Protein 8YTS (pdb70)

B-factor: mean 14.78, std 6.96, range [6.15, 50.55]

Foldseek 3Di:
DAQVLLLVLCVVQPCVQQNPLQPGPPDGHGLAPDALVVQLVVLVCLLVVHDDDPVSVVCSVSSVPDDSVNSSNNRHNSRVRRD/DAQVVLVVLCVVQPCVAQNPLQCGDDVRHGLAPDALVVQLVVLVCLLVVHDDDPVSVVCSVSSVPDDSVNSNNNRCNSHVRND

Solvent-accessible surface area: 9191 Å² total; per-residue (Å²): 106,75,86,136,39,0,83,59,68,1,81,92,52,25,52,50,29,29,6,50,123,0,158,0,97,74,66,24,94,42,18,53,60,37,70,31,72,100,6,48,92,48,19,43,40,34,81,58,45,78,136,52,36,150,79,13,36,24,42,8,54,93,0,131,126,11,53,98,124,36,1,44,15,4,1,18,13,9,41,58,105,17,105,80,74,73,139,38,0,94,58,62,2,84,90,46,25,60,105,44,26,22,55,112,0,145,18,139,107,86,70,90,51,27,48,52,60,53,32,9,97,11,12,22,48,17,12,18,35,43,75,58,94,116,52,35,159,101,13,84,96,44,21,84,91,0,158,123,10,49,17,113,33,0,17,19,3,1,16,15,9,48,66,96,15,110

Nearest PDB structures (foldseek):
  8yts-assembly2_B  TM=1.012E+00  e=1.033E-15  Thioalkalivibrio paradoxus ARh 1
  2zzs-assembly29_3  TM=9.162E-01  e=4.505E-07  Vibrio parahaemolyticus RIMD 2210633
  1cno-assembly1_A  TM=9.261E-01  e=9.589E-07  Marinobacter nauticus
  2zzs-assembly1_A  TM=9.073E-01  e=2.174E-06  Vibrio parahaemolyticus RIMD 2210633
  1dvh-assembly1_A  TM=8.294E-01  e=4.303E-04  Nitratidesulfovibrio vulgaris

InterPro domains:
  IPR009056 Cytochrome c-like domain [PF00034] (25-101)
  IPR009056 Cytochrome c-like domain [PS51007] (23-104)
  IPR036909 Cytochrome c-like domain superfamily [G3DSA:1.10.760.10] (22-104)
  IPR036909 Cytochrome c-like domain superfamily [SSF46626] (5-102)
  IPR050597 Cytochrome c Oxidase Subunit [PTHR33751] (11-101)

Radius of gyration: 16.9 Å; Cα contacts (8 Å, |Δi|>4): 270; chains: 2; bounding box: 32×27×51 Å

Sequence (166 aa):
ADIEAGKAKYESTCLSCHGAEGKGQAIFPAVTGQDAAYVTEKLEQYRAGEQVGQHTALMAPHARTLSDEDIANLAAYIDAEFNADIEAGKAKYESTCLSCHGAEEGKGQAIFPAVTGQDAAYVTEKLEQYRAGEQVGQHTALMAPHARTLSDEDIANLAAYIDAAEEFFN

Structure (mmCIF, N/CA/C/O backbone):
data_8YTS
#
_entry.id   8YTS
#
_cell.length_a   36.416
_cell.length_b   37.601
_cell.length_c   97.117
_cell.angle_alpha   90.00
_cell.angle_beta   90.00
_cell.angle_gamma   90.00
#
_symmetry.space_group_name_H-M   'P 21 21 21'
#
loop_
_entity.id
_entity.type
_entity.pdbx_description
1 polymer 'Cytochrome C'
2 non-polymer 'HEME C'
3 water water
#
loop_
_atom_site.group_PDB
_atom_site.id
_atom_site.type_symbol
_atom_site.label_atom_id
_atom_site.label_alt_id
_atom_site.label_comp_id
_atom_site.label_asym_id
_atom_site.label_entity_id
_atom_site.label_seq_id
_atom_site.pdbx_PDB_ins_code
_atom_site.Cartn_x
_atom_site.Cartn_y
_atom_site.Cartn_z
_atom_site.occupancy
_atom_site.B_iso_or_equiv
_atom_site.auth_seq_id
_atom_site.auth_comp_id
_atom_site.auth_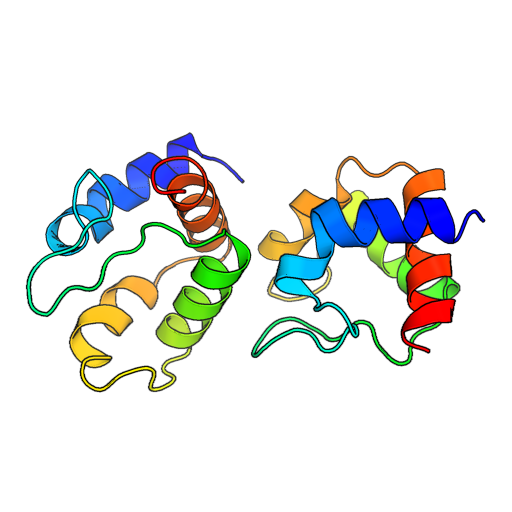asym_id
_atom_site.auth_atom_id
_atom_site.pdbx_PDB_model_num
ATOM 1 N N . ALA A 1 23 ? 30.466 10.240 5.650 1.00 35.18 23 ALA A N 1
ATOM 2 C CA . ALA A 1 23 ? 30.126 10.439 7.065 1.00 24.08 23 ALA A CA 1
ATOM 3 C C . ALA A 1 23 ? 30.560 11.820 7.527 1.00 23.75 23 ALA A C 1
ATOM 4 O O . ALA A 1 23 ? 31.433 12.469 6.966 1.00 31.92 23 ALA A O 1
ATOM 11 N N . ASP A 1 24 ? 29.920 12.232 8.600 1.00 18.02 24 ASP A N 1
ATOM 12 C CA . ASP A 1 24 ? 30.102 13.547 9.185 1.00 17.28 24 ASP A CA 1
ATOM 13 C C . ASP A 1 24 ? 30.780 13.324 10.545 1.00 14.21 24 ASP A C 1
ATOM 14 O O . ASP A 1 24 ? 30.140 13.005 11.549 1.00 14.95 24 ASP A O 1
ATOM 23 N N . ILE A 1 25 ? 32.109 13.475 10.578 1.00 13.60 25 ILE A N 1
ATOM 24 C CA . ILE A 1 25 ? 32.902 13.270 11.779 1.00 12.87 25 ILE A CA 1
ATOM 25 C C . ILE A 1 25 ? 32.443 14.250 12.861 1.00 11.71 25 ILE A C 1
ATOM 26 O O . ILE A 1 25 ? 32.348 13.869 14.018 1.00 12.42 25 ILE A O 1
ATOM 42 N N . GLU A 1 26 ? 32.177 15.511 12.500 1.00 12.03 26 GLU A N 1
ATOM 43 C CA . GLU A 1 26 ? 31.775 16.491 13.502 1.00 13.57 26 GLU A CA 1
ATOM 44 C C . GLU A 1 26 ? 30.464 16.093 14.150 1.00 12.70 26 GLU A C 1
ATOM 45 O O . GLU A 1 26 ? 30.293 16.242 15.364 1.00 14.01 26 GLU A O 1
ATOM 57 N N . ALA A 1 27 ? 29.521 15.602 13.355 1.00 12.70 27 ALA A N 1
ATOM 58 C CA . ALA A 1 27 ? 28.241 15.173 13.897 1.00 13.60 27 ALA A CA 1
ATOM 59 C C . ALA A 1 27 ? 28.420 13.958 14.809 1.00 11.91 27 ALA A C 1
ATOM 60 O O . ALA A 1 27 ? 27.793 13.852 15.868 1.00 13.75 27 ALA A O 1
ATOM 67 N N . GLY A 1 28 ? 29.291 13.049 14.389 1.00 10.92 28 GLY A N 1
ATOM 68 C CA . GLY A 1 28 ? 29.612 11.915 15.229 1.00 10.11 28 GLY A CA 1
ATOM 69 C C . GLY A 1 28 ? 30.267 12.316 16.544 1.00 9.55 28 GLY A C 1
ATOM 70 O O . GLY A 1 28 ? 29.959 11.719 17.591 1.00 10.34 28 GLY A O 1
ATOM 74 N N . LYS A 1 29 ? 31.162 13.309 16.499 1.00 9.23 29 LYS A N 1
ATOM 75 C CA . LYS A 1 29 ? 31.804 13.818 17.704 1.00 10.14 29 LYS A CA 1
ATOM 76 C C . LYS A 1 29 ? 30.760 14.350 18.677 1.00 10.56 29 LYS A C 1
ATOM 77 O O . LYS A 1 29 ? 30.787 14.020 19.873 1.00 11.33 29 LYS A O 1
ATOM 96 N N . ALA A 1 30 ? 29.816 15.146 18.157 1.00 11.40 30 ALA A N 1
ATOM 97 C CA . ALA A 1 30 ? 28.838 15.750 19.045 1.00 13.60 30 ALA A CA 1
ATOM 98 C C . ALA A 1 30 ? 27.970 14.682 19.696 1.00 13.02 30 ALA A C 1
ATOM 99 O O . ALA A 1 30 ? 27.690 14.720 20.907 1.00 14.59 30 ALA A O 1
ATOM 106 N N . LYS A 1 31 ? 27.561 13.682 18.924 1.00 11.98 31 LYS A N 1
ATOM 107 C CA . LYS A 1 31 ? 26.733 12.610 19.445 1.00 13.16 31 LYS A CA 1
ATOM 108 C C . LYS A 1 31 ? 27.528 11.768 20.458 1.00 12.30 31 LYS A C 1
ATOM 109 O O . LYS A 1 31 ? 27.001 11.383 21.505 1.00 13.39 31 LYS A O 1
ATOM 128 N N . TYR A 1 32 ? 28.782 11.469 20.145 1.00 10.12 32 TYR A N 1
ATOM 129 C CA . TYR A 1 32 ? 29.614 10.698 21.048 1.00 9.96 32 TYR A CA 1
ATOM 130 C C . TYR A 1 32 ? 29.746 11.413 22.382 1.00 10.33 32 TYR A C 1
ATOM 131 O O . TYR A 1 32 ? 29.610 10.814 23.453 1.00 11.06 32 TYR A O 1
ATOM 149 N N . GLU A 1 33 ? 30.049 12.712 22.321 1.00 11.25 33 GLU A N 1
ATOM 150 C CA . GLU A 1 33 ? 30.278 13.487 23.524 1.00 13.23 33 GLU A CA 1
ATOM 151 C C . GLU A 1 33 ? 29.015 13.506 24.376 1.00 14.39 33 GLU A C 1
ATOM 152 O O . GLU A 1 33 ? 29.117 13.512 25.599 1.00 19.08 33 GLU A O 1
ATOM 164 N N . SER A 1 34 ? 27.821 13.590 23.755 1.00 16.12 34 SER A N 1
ATOM 165 C CA . SER A 1 34 ? 26.592 13.727 24.519 1.00 17.00 34 SER A CA 1
ATOM 166 C C . SER A 1 34 ? 26.097 12.408 25.135 1.00 17.77 34 SER A C 1
ATOM 167 O O . SER A 1 34 ? 25.454 12.435 26.185 1.00 21.45 34 SER A O 1
ATOM 175 N N . THR A 1 35 ? 26.360 11.270 24.481 1.00 15.00 35 THR A N 1
ATOM 176 C CA . THR A 1 35 ? 25.623 10.022 24.675 1.00 19.39 35 THR A CA 1
ATOM 177 C C . THR A 1 35 ? 26.520 8.813 24.983 1.00 14.76 35 THR A C 1
ATOM 178 O O . THR A 1 35 ? 26.011 7.774 25.406 1.00 17.39 35 THR A O 1
ATOM 189 N N . CYS A 1 36 ? 27.816 8.887 24.714 1.00 10.32 36 CYS A N 1
ATOM 190 C CA . CYS A 1 36 ? 28.686 7.718 24.723 1.00 9.24 36 CYS A CA 1
ATOM 191 C C . CYS A 1 36 ? 29.903 7.913 25.627 1.00 9.05 36 CYS A C 1
ATOM 192 O O . CYS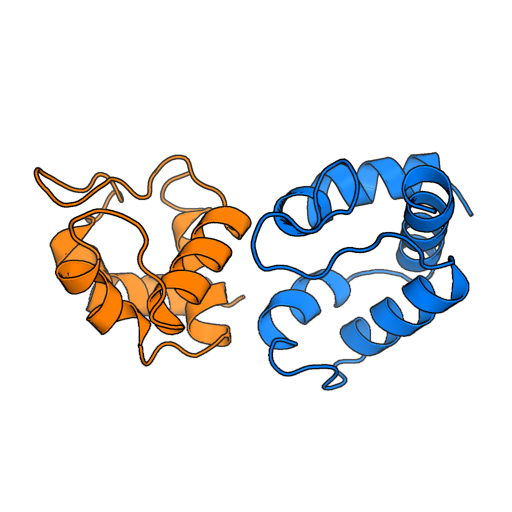 A 1 36 ? 30.386 6.962 26.237 1.00 9.66 36 CYS A O 1
ATOM 199 N N . LEU A 1 37 ? 30.465 9.120 25.638 1.00 9.70 37 LEU A N 1
ATOM 200 C CA . LEU A 1 37 ? 31.726 9.430 26.295 1.00 10.20 37 LEU A CA 1
ATOM 201 C C . LEU A 1 37 ? 31.706 9.102 27.788 1.00 10.31 37 LEU A C 1
ATOM 202 O O . LEU A 1 37 ? 32.702 8.661 28.332 1.00 10.63 37 LEU A O 1
ATOM 218 N N . SER A 1 38 ? 30.572 9.306 28.435 1.00 10.36 38 SER A N 1
ATOM 219 C CA . SER A 1 38 ? 30.492 9.032 29.875 1.00 12.21 38 SER A CA 1
ATOM 220 C C . SER A 1 38 ? 30.978 7.617 30.217 1.00 10.25 38 SER A C 1
ATOM 221 O O . SER A 1 38 ? 31.625 7.395 31.238 1.00 12.42 38 SER A O 1
ATOM 229 N N . CYS A 1 39 ? 30.648 6.641 29.344 1.00 9.57 39 CYS A N 1
ATOM 230 C CA . CYS A 1 39 ? 31.108 5.274 29.541 1.00 8.77 39 CYS A CA 1
ATOM 231 C C . CYS A 1 39 ? 32.398 4.938 28.790 1.00 8.78 39 CYS A C 1
ATOM 232 O O . CYS A 1 39 ? 33.277 4.316 29.350 1.00 10.80 39 CYS A O 1
ATOM 239 N N . HIS A 1 40 ? 32.485 5.307 27.509 1.00 8.24 40 HIS A N 1
ATOM 240 C CA . HIS A 1 40 ? 33.596 4.862 26.701 1.00 8.12 40 HIS A CA 1
ATOM 241 C C . HIS A 1 40 ? 34.813 5.799 26.740 1.00 9.12 40 HIS A C 1
ATOM 242 O O . HIS A 1 40 ? 35.875 5.377 26.278 1.00 10.02 40 HIS A O 1
ATOM 256 N N . GLY A 1 41 ? 34.694 6.979 27.352 1.00 9.82 41 GLY A N 1
ATOM 257 C CA . GLY A 1 41 ? 35.822 7.851 27.595 1.00 10.06 41 GLY A CA 1
ATOM 258 C C . GLY A 1 41 ? 36.073 8.868 26.493 1.00 9.57 41 GLY A C 1
ATOM 259 O O . GLY A 1 41 ? 35.828 8.626 25.306 1.00 9.82 41 GLY A O 1
ATOM 263 N N . ALA A 1 42 ? 36.650 9.997 26.879 1.00 10.44 42 ALA A N 1
ATOM 264 C CA . ALA A 1 42 ? 36.975 11.032 25.917 1.00 11.09 42 ALA A CA 1
ATOM 265 C C . ALA A 1 42 ? 38.025 10.617 24.903 1.00 10.75 42 ALA A C 1
ATOM 266 O O . ALA A 1 42 ? 38.071 11.185 23.817 1.00 11.93 42 ALA A O 1
ATOM 273 N N . GLU A 1 43 ? 38.897 9.675 25.296 1.00 10.20 43 GLU A N 1
ATOM 274 C CA . GLU A 1 43 ? 39.892 9.103 24.384 1.00 11.46 43 GLU A CA 1
ATOM 275 C C . GLU A 1 43 ? 39.564 7.650 24.055 1.00 11.61 43 GLU A C 1
ATOM 276 O O . GLU A 1 43 ? 40.437 6.938 23.577 1.00 12.24 43 GLU A O 1
ATOM 288 N N . GLY A 1 44 ? 38.330 7.199 24.316 1.00 10.17 44 GLY A N 1
ATOM 289 C CA . GLY A 1 44 ? 37.880 5.893 23.851 1.00 10.59 44 GLY A CA 1
ATOM 290 C C . GLY A 1 44 ? 38.379 4.729 24.701 1.00 10.33 44 GLY A C 1
ATOM 291 O O . GLY A 1 44 ? 38.178 3.584 24.295 1.00 12.22 44 GLY A O 1
ATOM 295 N N . LYS A 1 45 ? 38.994 4.959 25.865 1.00 10.13 45 LYS A N 1
ATOM 296 C CA . LYS A 1 45 ? 39.660 3.870 26.586 1.00 12.04 45 LYS A CA 1
ATOM 297 C C . LYS A 1 45 ? 38.735 3.072 27.496 1.00 11.55 45 LYS A C 1
ATOM 298 O O . LYS A 1 45 ? 39.154 2.066 28.015 1.00 14.05 45 LYS A O 1
ATOM 317 N N . GLY A 1 46 ? 37.498 3.519 27.675 1.00 11.14 46 GLY A N 1
ATOM 318 C CA . GLY A 1 46 ? 36.527 2.775 28.456 1.00 11.93 46 GLY A CA 1
ATOM 319 C C . GLY A 1 46 ? 36.568 2.877 29.973 1.00 15.56 46 GLY A C 1
ATOM 320 O O . GLY A 1 46 ? 35.998 2.005 30.679 1.00 17.77 46 GLY A O 1
ATOM 324 N N . GLN A 1 47 ? 37.164 3.908 30.502 1.00 21.44 47 GLN A N 1
ATOM 325 C CA . GLN A 1 47 ? 37.061 4.151 31.938 0.70 16.86 47 GLN A CA 1
ATOM 326 C C . GLN A 1 47 ? 37.689 2.929 32.622 0.70 18.57 47 GLN A C 1
ATOM 327 O O . GLN A 1 47 ? 38.655 2.370 32.073 0.70 21.18 47 GLN A O 1
ATOM 341 N N . ALA A 1 48 ? 37.133 2.453 33.755 1.00 21.01 48 ALA A N 1
ATOM 342 C CA . ALA A 1 48 ? 37.772 1.334 34.452 1.00 24.43 48 ALA A CA 1
ATOM 343 C C . ALA A 1 48 ? 37.245 -0.050 34.027 1.00 26.32 48 ALA A C 1
ATOM 344 O O . ALA A 1 48 ? 37.882 -1.042 34.393 1.00 26.58 48 ALA A O 1
ATOM 351 N N . ILE A 1 49 ? 36.012 -0.152 33.509 1.00 21.20 49 ILE A N 1
ATOM 352 C CA . ILE A 1 49 ? 35.342 -1.452 33.308 1.00 18.63 49 ILE A CA 1
ATOM 353 C C . ILE A 1 49 ? 34.592 -1.609 31.967 1.00 16.53 49 ILE A C 1
ATOM 354 O O . ILE A 1 49 ? 34.066 -2.677 31.696 1.00 23.35 49 ILE A O 1
ATOM 370 N N . PHE A 1 50 ? 34.373 -0.552 31.200 1.00 15.62 50 PHE A N 1
ATOM 371 C CA . PHE A 1 50 ? 33.593 -0.590 29.968 1.00 12.55 50 PHE A CA 1
ATOM 372 C C . PHE A 1 50 ? 34.563 -0.866 28.829 1.00 11.79 50 PHE A C 1
ATOM 373 O O . PHE A 1 50 ? 35.722 -0.463 28.924 1.00 13.53 50 PHE A O 1
ATOM 390 N N . PRO A 1 51 ? 34.138 -1.489 27.704 1.00 11.94 51 PRO A N 1
ATOM 391 C CA . PRO A 1 51 ? 35.066 -1.768 26.635 1.00 11.47 51 PRO A CA 1
ATOM 392 C C . PRO A 1 51 ? 35.650 -0.490 26.061 1.00 10.37 51 PRO A C 1
ATOM 393 O O . PRO A 1 51 ? 34.957 0.513 25.892 1.00 12.87 51 PRO A O 1
ATOM 404 N N . ALA A 1 52 ? 36.910 -0.551 25.701 1.00 9.94 52 ALA A N 1
ATOM 405 C CA . ALA A 1 52 ? 37.501 0.484 24.891 1.00 10.55 52 ALA A CA 1
ATOM 406 C C . ALA A 1 52 ? 36.851 0.462 23.511 1.00 10.31 52 ALA A C 1
ATOM 407 O O . ALA A 1 52 ? 36.441 -0.591 23.012 1.00 12.75 52 ALA A O 1
ATOM 414 N N . VAL A 1 53 ? 36.833 1.617 22.868 1.00 9.28 53 VAL A N 1
ATOM 415 C CA . VAL A 1 53 ? 36.450 1.719 21.468 1.00 9.81 53 VAL A CA 1
ATOM 416 C C . VAL A 1 53 ? 37.653 2.149 20.623 1.00 10.16 53 VAL A C 1
ATOM 417 O O . VAL A 1 53 ? 37.471 2.634 19.529 1.00 11.97 53 VAL A O 1
ATOM 430 N N . THR A 1 54 ? 38.853 1.944 21.145 1.00 10.67 54 THR A N 1
ATOM 431 C CA . THR A 1 54 ? 40.074 2.213 20.436 1.00 11.05 54 THR A CA 1
ATOM 432 C C . THR A 1 54 ? 40.428 1.061 19.539 1.00 12.92 54 THR A C 1
ATOM 433 O O . THR A 1 54 ? 40.018 -0.069 19.740 1.00 14.87 54 THR A O 1
ATOM 444 N N . GLY A 1 55 ? 41.240 1.401 18.542 1.00 15.38 55 GLY A N 1
ATOM 445 C CA . GLY A 1 55 ? 41.846 0.422 17.686 1.00 17.01 55 GLY A CA 1
ATOM 446 C C . GLY A 1 55 ? 40.901 -0.272 16.731 1.00 15.75 55 GLY A C 1
ATOM 447 O O . GLY A 1 55 ? 41.266 -1.322 16.247 1.00 21.11 55 GLY A O 1
ATOM 451 N N . GLN A 1 56 ? 39.737 0.297 16.489 1.00 15.32 56 GLN A N 1
ATOM 452 C CA . GLN A 1 56 ? 38.728 -0.352 15.664 1.00 14.53 56 GLN A CA 1
ATOM 453 C C . GLN A 1 56 ? 38.303 0.625 14.579 1.00 12.93 56 GLN A C 1
ATOM 454 O O . GLN A 1 56 ? 38.187 1.839 14.784 1.00 13.64 56 GLN A O 1
ATOM 474 N N . ASP A 1 57 ? 38.082 0.066 13.402 1.00 11.07 57 ASP A N 1
ATOM 475 C CA . ASP A 1 57 ? 37.722 0.882 12.265 1.00 10.69 57 ASP A CA 1
ATOM 476 C C . ASP A 1 57 ? 36.218 1.140 12.198 1.00 9.50 57 ASP A C 1
ATOM 477 O O . ASP A 1 57 ? 35.429 0.599 12.971 1.00 9.29 57 ASP A O 1
ATOM 486 N N . ALA A 1 58 ? 35.830 1.967 11.264 1.00 9.34 58 ALA A N 1
ATOM 487 C CA . ALA A 1 58 ? 34.431 2.370 11.155 1.00 9.04 58 ALA A CA 1
ATOM 488 C C . ALA A 1 58 ? 33.536 1.184 10.812 1.00 8.20 58 ALA A C 1
ATOM 489 O O . ALA A 1 58 ? 32.412 1.097 11.304 1.00 8.97 58 ALA A O 1
ATOM 496 N N . ALA A 1 59 ? 34.029 0.260 9.985 1.00 8.28 59 ALA A N 1
ATOM 497 C CA . ALA A 1 59 ? 33.229 -0.911 9.648 1.00 7.95 59 ALA A CA 1
ATOM 498 C C . ALA A 1 59 ? 32.865 -1.695 10.906 1.00 8.02 59 ALA A C 1
ATOM 499 O O . ALA A 1 59 ? 31.722 -2.159 11.086 1.00 8.43 59 ALA A O 1
ATOM 506 N N . TYR A 1 60 ? 33.879 -1.943 11.752 1.00 8.07 60 TYR A N 1
ATOM 507 C CA . TYR A 1 60 ? 33.667 -2.703 12.970 1.00 8.14 60 TYR A CA 1
ATOM 508 C C . TYR A 1 60 ? 32.643 -2.019 13.882 1.00 8.23 60 TYR A C 1
ATOM 509 O O . TYR A 1 60 ? 31.764 -2.672 14.413 1.00 8.80 60 TYR A O 1
ATOM 539 N N . VAL A 1 61 ? 32.818 -0.719 14.094 1.00 7.96 61 VAL A N 1
ATOM 540 C CA . VAL A 1 61 ? 31.916 0.018 14.969 1.00 8.16 61 VAL A CA 1
ATOM 541 C C . VAL A 1 61 ? 30.505 -0.007 14.411 1.00 8.22 61 VAL A C 1
ATOM 542 O O . VAL A 1 61 ? 29.540 -0.175 15.141 1.00 9.42 61 VAL A O 1
ATOM 555 N N . THR A 1 62 ? 30.374 0.173 13.093 1.00 8.07 62 THR A N 1
ATOM 556 C CA . THR A 1 62 ? 29.084 0.143 12.418 1.00 8.68 62 THR A CA 1
ATOM 557 C C . THR A 1 62 ? 28.377 -1.166 12.666 1.00 8.82 62 THR A C 1
ATOM 558 O O . THR A 1 62 ? 27.211 -1.218 13.041 1.00 9.55 62 THR A O 1
ATOM 569 N N . GLU A 1 63 ? 29.131 -2.275 12.468 1.00 9.09 63 GLU A N 1
ATOM 570 C CA . GLU A 1 63 ? 28.554 -3.589 12.656 1.00 9.86 63 GLU A CA 1
ATOM 571 C C . GLU A 1 63 ? 28.058 -3.755 14.087 1.00 8.73 63 GLU A C 1
ATOM 572 O O . GLU A 1 63 ? 26.947 -4.274 14.329 1.00 10.32 63 GLU A O 1
ATOM 584 N N . LYS A 1 64 ? 28.908 -3.396 15.046 1.00 8.52 64 LYS A N 1
ATOM 585 C CA . LYS A 1 64 ? 28.537 -3.568 16.459 1.00 8.84 64 LYS A CA 1
ATOM 586 C C . LYS A 1 64 ? 27.311 -2.737 16.810 1.00 9.09 64 LYS A C 1
ATOM 587 O O . LYS A 1 64 ? 26.367 -3.241 17.457 1.00 9.44 64 LYS A O 1
ATOM 608 N N . LEU A 1 65 ? 27.305 -1.463 16.441 1.00 8.80 65 LEU A N 1
ATOM 609 C CA . LEU A 1 65 ? 26.146 -0.621 16.770 1.00 9.41 65 LEU A CA 1
ATOM 610 C C . LEU A 1 65 ? 24.869 -1.152 16.134 1.00 9.69 65 LEU A C 1
ATOM 611 O O . LEU A 1 65 ? 23.799 -1.118 16.747 1.00 10.82 65 LEU A O 1
ATOM 627 N N . GLU A 1 66 ? 24.971 -1.657 14.901 1.00 9.84 66 GLU A N 1
ATOM 628 C CA . GLU A 1 66 ? 23.794 -2.239 14.276 1.00 10.55 66 GLU A CA 1
ATOM 629 C C . GLU A 1 66 ? 23.311 -3.468 15.023 1.00 10.31 66 GLU A C 1
ATOM 630 O O . GLU A 1 66 ? 22.098 -3.676 15.168 1.00 11.75 66 GLU A O 1
ATOM 642 N N . GLN A 1 67 ? 24.235 -4.305 15.522 1.00 10.38 67 GLN A N 1
ATOM 643 C CA . GLN A 1 67 ? 23.820 -5.452 16.321 1.00 10.46 67 GLN A CA 1
ATOM 644 C C . GLN A 1 67 ? 23.088 -5.031 17.592 1.00 9.57 67 GLN A C 1
ATOM 645 O O . GLN A 1 67 ? 22.053 -5.589 17.918 1.00 11.16 67 GLN A O 1
ATOM 659 N N . TYR A 1 68 ? 23.659 -4.077 18.313 1.00 9.80 68 TYR A N 1
ATOM 660 C CA . TYR A 1 68 ? 22.994 -3.621 19.535 1.00 9.89 68 TYR A CA 1
ATOM 661 C C . TYR A 1 68 ? 21.626 -3.024 19.223 1.00 11.00 68 TYR A C 1
ATOM 662 O O . TYR A 1 68 ? 20.648 -3.325 19.932 1.00 12.26 68 TYR A O 1
ATOM 680 N N . ARG A 1 69 ? 21.540 -2.217 18.163 1.00 10.75 69 ARG A N 1
ATOM 681 C CA . ARG A 1 69 ? 20.289 -1.574 17.825 1.00 12.45 69 ARG A CA 1
ATOM 682 C C . ARG A 1 69 ? 19.205 -2.587 17.475 1.00 13.18 69 ARG A C 1
ATOM 683 O O . ARG A 1 69 ? 18.037 -2.375 17.795 1.00 16.17 69 ARG A O 1
ATOM 704 N N . ALA A 1 70 ? 19.603 -3.676 16.807 1.00 13.04 70 ALA A N 1
ATOM 705 C CA . ALA A 1 70 ? 18.653 -4.695 16.383 1.00 13.90 70 ALA A CA 1
ATOM 706 C C . ALA A 1 70 ? 18.191 -5.561 17.539 1.00 15.11 70 ALA A C 1
ATOM 707 O O . ALA A 1 70 ? 17.354 -6.429 17.334 1.00 17.95 70 ALA A O 1
ATOM 714 N N . GLY A 1 71 ? 18.734 -5.364 18.740 1.00 15.08 71 GLY A N 1
ATOM 715 C CA . GLY A 1 71 ? 18.300 -6.140 19.867 1.00 16.09 71 GLY A CA 1
ATOM 716 C C . GLY A 1 71 ? 18.981 -7.497 19.965 1.00 16.18 71 GLY A C 1
ATOM 717 O O . GLY A 1 71 ? 18.521 -8.355 20.717 1.00 20.47 71 GLY A O 1
ATOM 721 N N . GLU A 1 72 ? 20.109 -7.650 19.282 1.00 15.24 72 GLU A N 1
ATOM 722 C CA . GLU A 1 72 ? 20.898 -8.860 19.362 1.00 16.14 72 GLU A CA 1
ATOM 723 C C . GLU A 1 72 ? 21.605 -8.951 20.701 1.00 15.29 72 GLU A C 1
ATOM 724 O O . GLU A 1 72 ? 22.050 -7.956 21.253 1.00 15.01 72 GLU A O 1
ATOM 736 N N . GLN A 1 73 ? 21.750 -10.176 21.185 1.00 15.76 73 GLN A N 1
ATOM 737 C CA . GLN A 1 73 ? 22.611 -10.446 22.329 1.00 15.58 73 GLN A CA 1
ATOM 738 C C . GLN A 1 73 ? 24.031 -10.472 21.791 1.00 15.65 73 GLN A C 1
ATOM 739 O O . GLN A 1 73 ? 24.291 -11.200 20.834 1.00 21.52 73 GLN A O 1
ATOM 753 N N . VAL A 1 74 ? 24.859 -9.538 22.265 1.00 13.09 74 VAL A N 1
ATOM 754 C CA . VAL A 1 74 ? 26.248 -9.464 21.849 1.00 12.32 74 VAL A CA 1
ATOM 755 C C . VAL A 1 74 ? 27.011 -10.116 22.997 1.00 13.69 74 VAL A C 1
ATOM 756 O O . VAL A 1 74 ? 27.048 -11.353 23.077 1.00 18.15 74 VAL A O 1
ATOM 769 N N . GLY A 1 75 ? 27.464 -9.354 23.963 1.00 10.65 75 GLY A N 1
ATOM 770 C CA . GLY A 1 75 ? 28.156 -9.914 25.091 1.00 10.22 75 GLY A CA 1
ATOM 771 C C . GLY A 1 75 ? 27.287 -10.024 26.328 1.00 9.67 75 GLY A C 1
ATOM 772 O O . GLY A 1 75 ? 26.110 -9.689 26.348 1.00 9.64 75 GLY A O 1
ATOM 776 N N . GLN A 1 76 ? 27.956 -10.421 27.409 1.00 9.66 76 GLN A N 1
ATOM 777 C CA . GLN A 1 76 ? 27.277 -10.655 28.674 1.00 10.02 76 GLN A CA 1
ATOM 778 C C . GLN A 1 76 ? 26.568 -9.427 29.222 1.00 9.87 76 GLN A C 1
ATOM 779 O O . GLN A 1 76 ? 25.632 -9.584 30.001 1.00 13.06 76 GLN A O 1
ATOM 793 N N . HIS A 1 77 ? 27.054 -8.236 28.876 1.00 9.34 77 HIS A N 1
ATOM 794 C CA . HIS A 1 77 ? 26.507 -6.991 29.393 1.00 9.76 77 HIS A CA 1
ATOM 795 C C . HIS A 1 77 ? 25.772 -6.193 28.339 1.00 8.47 77 HIS A C 1
ATOM 796 O O . HIS A 1 77 ? 25.666 -4.968 28.423 1.00 9.59 77 HIS A O 1
ATOM 811 N N . THR A 1 78 ? 25.164 -6.886 27.389 1.00 9.31 78 THR A N 1
ATOM 812 C CA . THR A 1 78 ? 24.384 -6.253 26.342 1.00 9.18 78 THR A CA 1
ATOM 813 C C . THR A 1 78 ? 23.362 -5.292 26.919 1.00 8.61 78 THR A C 1
ATOM 814 O O . THR A 1 78 ? 23.138 -4.216 26.353 1.00 9.89 78 THR A O 1
ATOM 825 N N . ALA A 1 79 ? 22.717 -5.640 28.051 1.00 8.85 79 ALA A N 1
ATOM 826 C CA . ALA A 1 79 ? 21.686 -4.785 28.603 1.00 9.60 79 ALA A CA 1
ATOM 827 C C . ALA A 1 79 ? 22.197 -3.406 29.025 1.00 9.59 79 ALA A C 1
ATOM 828 O O . ALA A 1 79 ? 21.390 -2.490 29.161 1.00 11.32 79 ALA A O 1
ATOM 835 N N . LEU A 1 80 ? 23.497 -3.266 29.308 1.00 8.96 80 LEU A N 1
ATOM 836 C CA . LEU A 1 80 ? 24.051 -1.961 29.617 1.00 9.19 80 LEU A CA 1
ATOM 837 C C . LEU A 1 80 ? 24.245 -1.078 28.394 1.00 9.55 80 LEU A C 1
ATOM 838 O O . LEU A 1 80 ? 24.275 0.136 28.499 1.00 11.22 80 LEU A O 1
ATOM 854 N N . MET A 1 81 ? 24.436 -1.693 27.233 1.00 8.52 81 MET A N 1
ATOM 855 C CA . MET A 1 81 ? 24.800 -0.985 26.005 1.00 8.30 81 MET A CA 1
ATOM 856 C C . MET A 1 81 ? 23.595 -0.795 25.086 1.00 9.11 81 MET A C 1
ATOM 857 O O . MET A 1 81 ? 23.426 0.247 24.472 1.00 9.58 81 MET A O 1
ATOM 871 N N . ALA A 1 82 ? 22.761 -1.833 24.955 1.00 9.69 82 ALA A N 1
ATOM 872 C CA . ALA A 1 82 ? 21.676 -1.809 23.977 1.00 10.04 82 ALA A CA 1
ATOM 873 C C . ALA A 1 82 ? 20.790 -0.572 24.061 1.00 11.54 82 ALA A C 1
ATOM 874 O O . ALA A 1 82 ? 20.420 -0.023 23.004 1.00 12.16 82 ALA A O 1
ATOM 881 N N . PRO A 1 83 ? 20.426 -0.060 25.253 1.00 11.91 83 PRO A N 1
ATOM 882 C CA . PRO A 1 83 ? 19.560 1.119 25.284 1.00 14.29 83 PRO A CA 1
ATOM 883 C C . PRO A 1 83 ? 20.161 2.309 24.529 1.00 12.67 83 PRO A C 1
ATOM 884 O O . PRO A 1 83 ? 19.435 3.186 24.093 1.00 15.86 83 PRO A O 1
ATOM 895 N N . HIS A 1 84 ? 21.496 2.384 24.467 1.00 10.40 84 HIS A N 1
ATOM 896 C CA . HIS A 1 84 ? 22.224 3.475 23.852 1.00 10.18 84 HIS A CA 1
ATOM 897 C C . HIS A 1 84 ? 22.339 3.351 22.346 1.00 10.54 84 HIS A C 1
ATOM 898 O O . HIS A 1 84 ? 22.799 4.296 21.706 1.00 12.20 84 HIS A O 1
ATOM 913 N N . ALA A 1 85 ? 21.921 2.205 21.807 1.00 10.24 85 ALA A N 1
ATOM 914 C CA . ALA A 1 85 ? 21.904 2.001 20.365 1.00 10.98 85 ALA A CA 1
ATOM 915 C C . ALA A 1 85 ? 20.500 1.947 19.785 1.00 10.60 85 ALA A C 1
ATOM 916 O O . ALA A 1 85 ? 20.344 2.149 18.589 1.00 10.59 85 ALA A O 1
ATOM 923 N N . ARG A 1 86 ? 19.492 1.673 20.618 1.00 11.73 86 ARG A N 1
ATOM 924 C CA . ARG A 1 86 ? 18.172 1.359 20.109 1.00 13.05 86 ARG A CA 1
ATOM 925 C C . ARG A 1 86 ? 17.600 2.441 19.198 1.00 13.57 86 ARG A C 1
ATOM 926 O O . ARG A 1 86 ? 16.897 2.114 18.250 1.00 15.01 86 ARG A O 1
ATOM 947 N N . THR A 1 87 ? 17.831 3.719 19.511 1.00 13.14 87 THR A N 1
ATOM 948 C CA . THR A 1 87 ? 17.210 4.806 18.741 1.00 15.32 87 THR A CA 1
ATOM 949 C C . THR A 1 87 ? 18.179 5.447 17.751 1.00 14.32 87 THR A C 1
ATOM 950 O O . THR A 1 87 ? 17.811 6.447 17.154 1.00 18.15 87 THR A O 1
ATOM 961 N N . LEU A 1 88 ? 19.372 4.871 17.538 1.00 11.24 88 LEU A N 1
ATOM 962 C CA . LEU A 1 88 ? 20.282 5.426 16.559 1.00 10.58 88 LEU A CA 1
ATOM 963 C C . LEU A 1 88 ? 19.775 5.150 15.148 1.00 10.83 88 LEU A C 1
ATOM 964 O O . LEU A 1 88 ? 19.399 4.033 14.810 1.00 12.61 88 LEU A O 1
ATOM 980 N N . SER A 1 89 ? 19.857 6.167 14.283 1.00 10.66 89 SER A N 1
ATOM 981 C CA . SER A 1 89 ? 19.657 5.971 12.861 1.00 10.10 89 SER A CA 1
ATOM 982 C C . SER A 1 89 ? 20.902 5.395 12.224 1.00 10.16 89 SER A C 1
ATOM 983 O O . SER A 1 89 ? 21.984 5.440 12.794 1.00 10.17 89 SER A O 1
ATOM 991 N N . ASP A 1 90 ? 20.761 4.945 10.974 1.00 10.30 90 ASP A N 1
ATOM 992 C CA . ASP A 1 90 ? 21.949 4.535 10.241 1.00 10.71 90 ASP A CA 1
ATOM 993 C C . ASP A 1 90 ? 22.942 5.676 10.066 1.00 10.47 90 ASP A C 1
ATOM 994 O O . ASP A 1 90 ? 24.145 5.468 10.151 1.00 10.72 90 ASP A O 1
ATOM 1003 N N . GLU A 1 91 ? 22.422 6.866 9.778 1.00 10.43 91 GLU A N 1
ATOM 1004 C CA . GLU A 1 91 ? 23.293 8.013 9.693 1.00 10.81 91 GLU A CA 1
ATOM 1005 C C . GLU A 1 91 ? 24.063 8.243 10.996 1.00 10.26 91 GLU A C 1
ATOM 1006 O O . GLU A 1 91 ? 25.250 8.557 10.974 1.00 11.10 91 GLU A O 1
ATOM 1018 N N . ASP A 1 92 ? 23.346 8.178 12.125 1.00 10.32 92 ASP A N 1
ATOM 1019 C CA . ASP A 1 92 ? 24.007 8.310 13.417 1.00 10.07 92 ASP A CA 1
ATOM 1020 C C . ASP A 1 92 ? 25.134 7.298 13.585 1.00 9.59 92 ASP A C 1
ATOM 1021 O O . ASP A 1 92 ? 26.213 7.651 14.071 1.00 10.09 92 ASP A O 1
ATOM 1030 N N . ILE A 1 93 ? 24.822 6.053 13.246 1.00 8.89 93 ILE A N 1
ATOM 1031 C CA . ILE A 1 93 ? 25.815 5.011 13.356 1.00 8.41 93 ILE A CA 1
ATOM 1032 C C . ILE A 1 93 ? 27.034 5.306 12.487 1.00 8.77 93 ILE A C 1
ATOM 1033 O O . ILE A 1 93 ? 28.161 5.160 12.957 1.00 9.71 93 ILE A O 1
ATOM 1049 N N . ALA A 1 94 ? 26.805 5.698 11.244 1.00 8.93 94 ALA A N 1
ATOM 1050 C CA . ALA A 1 94 ? 27.914 6.003 10.356 1.00 9.36 94 ALA A CA 1
ATOM 1051 C C . ALA A 1 94 ? 28.750 7.172 10.884 1.00 9.84 94 ALA A C 1
ATOM 1052 O O . ALA A 1 94 ? 29.983 7.154 10.819 1.00 10.30 94 ALA A O 1
ATOM 1059 N N . ASN A 1 95 ? 28.057 8.170 11.433 1.00 9.42 95 ASN A N 1
ATOM 1060 C CA . ASN A 1 95 ? 28.778 9.328 11.948 1.00 9.25 95 ASN A CA 1
ATOM 1061 C C . ASN A 1 95 ? 29.613 8.949 13.179 1.00 8.86 95 ASN A C 1
ATOM 1062 O O . ASN A 1 95 ? 30.768 9.377 13.325 1.00 9.51 95 ASN A O 1
ATOM 1073 N N . LEU A 1 96 ? 28.983 8.217 14.114 1.00 8.90 96 LEU A N 1
ATOM 1074 C CA . LEU A 1 96 ? 29.705 7.746 15.288 1.00 8.05 96 LEU A CA 1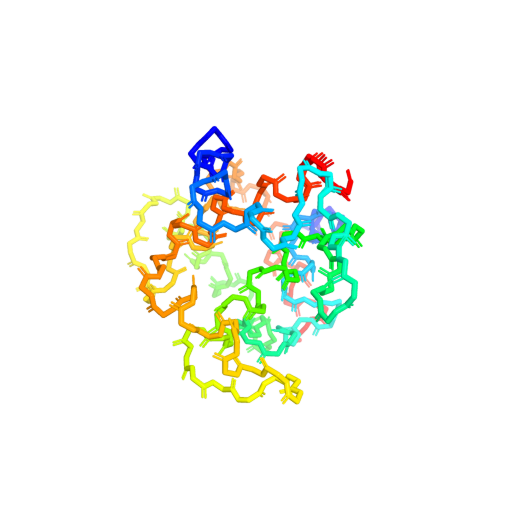
ATOM 1075 C C . LEU A 1 96 ? 30.908 6.883 14.903 1.00 8.56 96 LEU A C 1
ATOM 1076 O O . LEU A 1 96 ? 31.984 7.033 15.467 1.00 9.18 96 LEU A O 1
ATOM 1092 N N . ALA A 1 97 ? 30.701 5.983 13.952 1.00 8.43 97 ALA A N 1
ATOM 1093 C CA . ALA A 1 97 ? 31.789 5.099 13.549 1.00 8.60 97 ALA A CA 1
ATOM 1094 C C . ALA A 1 97 ? 32.942 5.873 12.901 1.00 9.41 97 ALA A C 1
ATOM 1095 O O . ALA A 1 97 ? 34.103 5.558 13.127 1.00 9.53 97 ALA A O 1
ATOM 1102 N N . ALA A 1 98 ? 32.599 6.888 12.097 1.00 9.39 98 ALA A N 1
ATOM 1103 C CA . ALA A 1 98 ? 33.635 7.720 11.488 1.00 10.36 98 ALA A CA 1
ATOM 1104 C C . ALA A 1 98 ? 34.412 8.504 12.541 1.00 10.26 98 ALA A C 1
ATOM 1105 O O . ALA A 1 98 ? 35.630 8.614 12.420 1.00 10.49 98 ALA A O 1
ATOM 1112 N N . TYR A 1 99 ? 33.715 9.0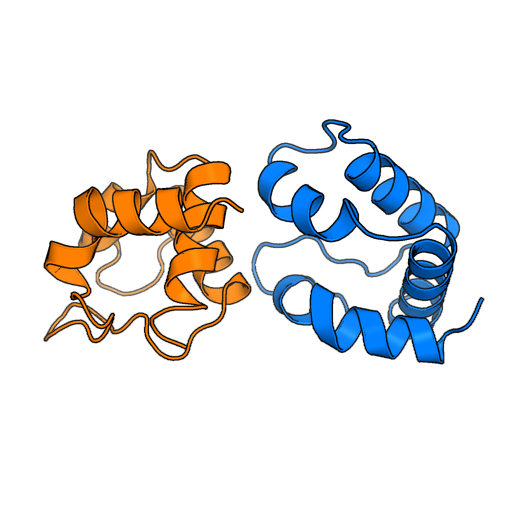59 13.522 1.00 9.19 99 TYR A N 1
ATOM 1113 C CA . TYR A 1 99 ? 34.395 9.759 14.596 1.00 9.49 99 TYR A CA 1
ATOM 1114 C C . TYR A 1 99 ? 35.319 8.819 15.360 1.00 8.60 99 TYR A C 1
ATOM 1115 O O . TYR A 1 99 ? 36.456 9.170 15.647 1.00 9.96 99 TYR A O 1
ATOM 1133 N N . ILE A 1 100 ? 34.782 7.689 15.791 1.00 8.49 100 ILE A N 1
ATOM 1134 C CA . ILE A 1 100 ? 35.574 6.751 16.568 1.00 7.99 100 ILE A CA 1
ATOM 1135 C C . ILE A 1 100 ? 36.819 6.331 15.788 1.00 9.09 100 ILE A C 1
ATOM 1136 O O . ILE A 1 100 ? 37.911 6.288 16.350 1.00 9.75 100 ILE A O 1
ATOM 1152 N N . ASP A 1 101 ? 36.664 6.002 14.509 1.00 8.82 101 ASP A N 1
ATOM 1153 C CA . ASP A 1 101 ? 37.838 5.605 13.745 1.00 10.06 101 ASP A CA 1
ATOM 1154 C C . ASP A 1 101 ? 38.852 6.753 13.684 1.00 10.24 101 ASP A C 1
ATOM 1155 O O . ASP A 1 101 ? 40.065 6.547 13.873 1.00 12.03 101 ASP A O 1
ATOM 1164 N N . ALA A 1 102 ? 38.369 7.974 13.423 1.00 9.79 102 ALA A N 1
ATOM 1165 C CA . ALA A 1 102 ? 39.298 9.099 13.236 1.00 10.09 102 ALA A CA 1
ATOM 1166 C C . ALA A 1 102 ? 39.986 9.484 14.541 1.00 10.16 102 ALA A C 1
ATOM 1167 O O . ALA A 1 102 ? 41.124 9.918 14.525 1.00 11.59 102 ALA A O 1
ATOM 1174 N N . GLU A 1 103 ? 39.241 9.475 15.651 1.00 10.19 103 GLU A N 1
ATOM 1175 C CA . GLU A 1 103 ? 39.740 9.996 16.920 1.00 10.15 103 GLU A CA 1
ATOM 1176 C C . GLU A 1 103 ? 40.498 8.947 17.717 1.00 10.20 103 GLU A C 1
ATOM 1177 O O . GLU A 1 103 ? 41.388 9.322 18.481 1.00 11.60 103 GLU A O 1
ATOM 1189 N N . PHE A 1 104 ? 40.054 7.682 17.635 1.00 10.01 104 PHE A N 1
ATOM 1190 C CA . PHE A 1 104 ? 40.546 6.636 18.537 1.00 9.97 104 PHE A CA 1
ATOM 1191 C C . PHE A 1 104 ? 41.301 5.546 17.808 1.00 11.44 104 PHE A C 1
ATOM 1192 O O . PHE A 1 104 ? 41.719 4.563 18.442 1.00 13.06 104 PHE A O 1
ATOM 1209 N N . ASN A 1 105 ? 41.470 5.680 16.484 1.00 12.66 105 ASN A N 1
ATOM 1210 C CA . ASN A 1 105 ? 42.199 4.729 15.681 1.00 14.28 105 ASN A CA 1
ATOM 1211 C C . ASN A 1 105 ? 42.979 5.524 14.624 1.00 16.99 105 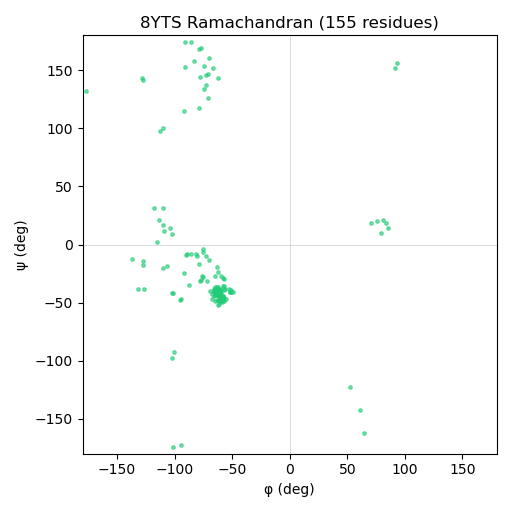ASN A C 1
ATOM 1212 O O . ASN A 1 105 ? 43.350 4.900 13.594 1.00 24.30 105 ASN A O 1
ATOM 1224 N N . ALA B 1 23 ? 16.645 1.855 29.826 1.00 33.30 23 ALA B N 1
ATOM 1225 C CA . ALA B 1 23 ? 16.445 1.637 31.287 1.00 26.14 23 ALA B CA 1
ATOM 1226 C C . ALA B 1 23 ? 14.992 1.925 31.658 1.00 25.17 23 ALA B C 1
ATOM 1227 O O . ALA B 1 23 ? 14.267 2.638 30.959 1.00 32.88 23 ALA B O 1
ATOM 1234 N N . ASP B 1 24 ? 14.587 1.315 32.757 1.00 23.93 24 ASP B N 1
ATOM 1235 C CA . ASP B 1 24 ? 13.259 1.495 33.330 1.00 19.03 24 ASP B CA 1
ATOM 1236 C C . ASP B 1 24 ? 13.433 2.287 34.637 1.00 17.27 24 ASP B C 1
ATOM 1237 O O . ASP B 1 24 ? 13.763 1.712 35.679 1.00 17.07 24 ASP B O 1
ATOM 1246 N N . ILE B 1 25 ? 13.169 3.596 34.589 1.00 19.52 25 ILE B N 1
ATOM 1247 C CA . ILE B 1 25 ? 13.449 4.450 35.728 1.00 19.58 25 ILE B CA 1
ATOM 1248 C C . ILE B 1 25 ? 12.470 4.196 36.889 1.00 16.85 25 ILE B C 1
ATOM 1249 O O . ILE B 1 25 ? 12.890 4.237 38.069 1.00 17.83 25 ILE B O 1
ATOM 1265 N N . GLU B 1 26 ? 11.226 3.820 36.590 1.00 15.03 26 GLU B N 1
ATOM 1266 C CA . GLU B 1 26 ? 10.297 3.476 37.649 1.00 13.90 26 GLU B CA 1
ATOM 1267 C C . GLU B 1 26 ? 10.777 2.209 38.369 1.00 12.75 26 GLU B C 1
ATOM 1268 O O . GLU B 1 26 ? 10.659 2.123 39.580 1.00 13.16 26 GLU B O 1
ATOM 1280 N N . ALA B 1 27 ? 11.291 1.238 37.629 1.00 13.10 27 ALA B N 1
ATOM 1281 C CA . ALA B 1 27 ? 11.837 0.047 38.261 1.00 12.82 27 ALA B CA 1
ATOM 1282 C C . ALA B 1 27 ? 13.066 0.394 39.088 1.00 11.45 27 ALA B C 1
ATOM 1283 O O . ALA B 1 27 ? 13.280 -0.189 40.127 1.00 12.44 27 ALA B O 1
ATOM 1290 N N . GLY B 1 28 ? 13.890 1.315 38.598 1.00 11.29 28 GLY B N 1
ATOM 1291 C CA . GLY B 1 28 ? 15.055 1.773 39.348 1.00 11.27 28 GLY B CA 1
ATOM 1292 C C . GLY B 1 28 ? 14.664 2.426 40.677 1.00 9.62 28 GLY B C 1
ATOM 1293 O O . GLY B 1 28 ? 15.299 2.181 41.700 1.00 10.44 28 GLY B O 1
ATOM 1297 N N . LYS B 1 29 ? 13.637 3.278 40.625 1.00 9.99 29 LYS B N 1
ATOM 1298 C CA . LYS B 1 29 ? 13.113 3.891 41.838 1.00 9.64 29 LYS B CA 1
ATOM 1299 C C . LYS B 1 29 ? 12.666 2.824 42.824 1.00 8.75 29 LYS B C 1
ATOM 1300 O O . LYS B 1 29 ? 12.994 2.913 44.013 1.00 9.24 29 LYS B O 1
ATOM 1319 N N . ALA B 1 30 ? 11.902 1.839 42.354 1.00 9.70 30 ALA B N 1
ATOM 1320 C CA . ALA B 1 30 ? 11.410 0.790 43.222 1.00 10.61 30 ALA B CA 1
ATOM 1321 C C . ALA B 1 30 ? 12.557 0.012 43.837 1.00 10.45 30 ALA B C 1
ATOM 1322 O O . ALA B 1 30 ? 12.554 -0.293 45.025 1.00 11.85 30 ALA B O 1
ATOM 1329 N N . LYS B 1 31 ? 13.567 -0.335 43.042 1.00 10.60 31 LYS B N 1
ATOM 1330 C CA . LYS B 1 31 ? 14.715 -1.097 43.524 1.00 10.91 31 LYS B CA 1
ATOM 1331 C C . LYS B 1 31 ? 15.482 -0.250 44.553 1.00 10.05 31 LYS B C 1
ATOM 1332 O O . LYS B 1 31 ? 15.932 -0.743 45.574 1.00 11.73 31 LYS B O 1
ATOM 1351 N N . TYR B 1 32 ? 15.679 1.044 44.248 1.00 8.65 32 TYR B N 1
ATOM 1352 C CA . TYR B 1 32 ? 16.388 1.933 45.145 1.00 8.56 32 TYR B CA 1
ATOM 1353 C C . TYR B 1 32 ? 15.686 1.995 46.489 1.00 8.52 32 TYR B C 1
ATOM 1354 O O . TYR B 1 32 ? 16.312 1.889 47.557 1.00 9.09 32 TYR B O 1
ATOM 1372 N N . GLU B 1 33 ? 14.371 2.214 46.455 1.00 9.02 33 GLU B N 1
ATOM 1373 C CA . GLU B 1 33 ? 13.606 2.287 47.692 1.00 9.93 33 GLU B CA 1
ATOM 1374 C C . GLU B 1 33 ? 13.700 0.992 48.506 1.00 11.03 33 GLU B C 1
ATOM 1375 O O . GLU B 1 33 ? 13.811 1.060 49.739 1.00 13.20 33 GLU B O 1
ATOM 1387 N N . SER B 1 34 ? 13.677 -0.173 47.853 1.00 11.53 34 SER B N 1
ATOM 1388 C CA . SER B 1 34 ? 13.668 -1.436 48.578 1.00 13.30 34 SER B CA 1
ATOM 1389 C C . SER B 1 34 ? 15.027 -1.827 49.140 1.00 12.60 34 SER B C 1
ATOM 1390 O O . SER B 1 34 ? 15.088 -2.489 50.178 1.00 16.75 34 SER B O 1
ATOM 1398 N N . THR B 1 35 ? 16.105 -1.427 48.474 1.00 11.97 35 THR B N 1
ATOM 1399 C CA . THR B 1 35 ? 17.400 -2.075 48.643 1.00 13.27 35 THR B CA 1
ATOM 1400 C C . THR B 1 35 ? 18.522 -1.082 48.973 1.00 11.03 35 THR B C 1
ATOM 1401 O O . THR B 1 35 ? 19.599 -1.528 49.394 1.00 12.60 35 THR B O 1
ATOM 1412 N N . CYS B 1 36 ? 18.310 0.229 48.801 1.00 8.22 36 CYS B N 1
ATOM 1413 C CA . CYS B 1 36 ? 19.420 1.181 48.823 1.00 7.65 36 CYS B CA 1
ATOM 1414 C C . CYS B 1 36 ? 19.150 2.388 49.725 1.00 7.43 36 CYS B C 1
ATOM 1415 O O . CYS B 1 36 ? 20.069 2.936 50.348 1.00 7.95 36 CYS B O 1
ATOM 1422 N N . LEU B 1 37 ? 17.912 2.869 49.726 1.00 7.81 37 LEU B N 1
ATOM 1423 C CA . LEU B 1 37 ? 17.528 4.101 50.384 1.00 8.18 37 LEU B CA 1
ATOM 1424 C C . LEU B 1 37 ? 17.848 4.106 51.874 1.00 8.90 37 LEU B C 1
ATOM 1425 O O . LEU B 1 37 ? 18.236 5.132 52.410 1.00 8.83 37 LEU B O 1
ATOM 1441 N N . SER B 1 38 ? 17.716 2.940 52.513 1.00 9.00 38 SER B N 1
ATOM 1442 C CA . SER B 1 38 ? 17.982 2.832 53.950 1.00 10.63 38 SER B CA 1
ATOM 1443 C C . SER B 1 38 ? 19.340 3.469 54.307 1.00 8.95 38 SER B C 1
ATOM 1444 O O . SER B 1 38 ? 19.469 4.066 55.346 1.00 10.64 38 SER B O 1
ATOM 1452 N N . CYS B 1 39 ? 20.350 3.241 53.460 1.00 7.93 39 CYS B N 1
ATOM 1453 C CA . CYS B 1 39 ? 21.671 3.791 53.673 1.00 7.63 39 CYS B CA 1
ATOM 1454 C C . CYS B 1 39 ? 21.919 5.100 52.933 1.00 7.87 39 CYS B C 1
ATOM 1455 O O . CYS B 1 39 ? 22.476 6.017 53.499 1.00 9.55 39 CYS B O 1
ATOM 1462 N N . HIS B 1 40 ? 21.585 5.151 51.648 1.00 7.36 40 HIS B N 1
ATOM 1463 C CA . HIS B 1 40 ? 21.972 6.291 50.832 1.00 7.84 40 HIS B CA 1
ATOM 1464 C C . HIS B 1 40 ? 20.946 7.428 50.814 1.00 8.53 40 HIS B C 1
ATOM 1465 O O . HIS B 1 40 ? 21.315 8.505 50.348 1.00 10.05 40 HIS B O 1
ATOM 1479 N N . GLY B 1 41 ? 19.755 7.218 51.367 1.00 8.69 41 GLY B N 1
ATOM 1480 C CA . GLY B 1 41 ? 18.849 8.319 51.602 1.00 9.99 41 GLY B CA 1
ATOM 1481 C C . GLY B 1 41 ? 17.846 8.566 50.479 1.00 9.40 41 GLY B C 1
ATOM 1482 O O . GLY B 1 41 ? 18.097 8.304 49.307 1.00 9.53 41 GLY B O 1
ATOM 1486 N N . ALA B 1 42 ? 16.745 9.192 50.838 1.00 10.39 42 ALA B N 1
ATOM 1487 C CA . ALA B 1 42 ? 15.698 9.513 49.876 1.00 11.05 42 ALA B CA 1
ATOM 1488 C C . ALA B 1 42 ? 16.147 10.518 48.826 1.00 13.11 42 ALA B C 1
ATOM 1489 O O . ALA B 1 42 ? 15.555 10.532 47.757 1.00 13.29 42 ALA B O 1
ATOM 1496 N N A GLU B 1 43 ? 17.085 11.373 49.257 0.50 13.28 43 GLU B N 1
ATOM 1497 N N B GLU B 1 43 ? 17.154 11.359 49.052 0.50 13.41 43 GLU B N 1
ATOM 1498 C CA A GLU B 1 43 ? 17.701 12.382 48.420 0.50 15.76 43 GLU B CA 1
ATOM 1499 C CA B GLU B 1 43 ? 17.653 12.219 47.971 0.50 15.36 43 GLU B CA 1
ATOM 1500 C C A GLU B 1 43 ? 19.140 12.024 48.074 0.50 13.46 43 GLU B C 1
ATOM 1501 C C B GLU B 1 43 ? 19.081 11.845 47.601 0.50 14.48 43 GLU B C 1
ATOM 1502 O O A GLU B 1 43 ? 19.844 12.949 47.682 0.50 10.61 43 GLU B O 1
ATOM 1503 O O B GLU B 1 43 ? 19.763 12.525 46.825 0.50 10.70 43 GLU B O 1
ATOM 1526 N N . GLY B 1 44 ? 19.549 10.722 48.130 1.00 13.10 44 GLY B N 1
ATOM 1527 C CA . GLY B 1 44 ? 20.874 10.264 47.752 1.00 12.21 44 GLY B CA 1
ATOM 1528 C C . GLY B 1 44 ? 22.024 10.875 48.560 1.00 11.32 44 GLY B C 1
ATOM 1529 O O . GLY B 1 44 ? 23.165 10.708 48.159 1.00 12.53 44 GLY B O 1
ATOM 1533 N N . LYS B 1 45 ? 21.750 11.577 49.667 1.00 11.27 45 LYS B N 1
ATOM 1534 C CA . LYS B 1 45 ? 22.814 12.300 50.358 1.00 12.63 45 LYS B CA 1
ATOM 1535 C C . LYS B 1 45 ? 23.703 11.424 51.231 1.00 11.23 45 LYS B C 1
ATOM 1536 O O . LYS B 1 45 ? 24.751 11.883 51.677 1.00 12.99 45 LYS B O 1
ATOM 1555 N N . GLY B 1 46 ? 23.244 10.209 51.556 1.00 10.95 46 GLY B N 1
ATOM 1556 C CA . GLY B 1 46 ? 23.961 9.381 52.496 1.00 10.92 46 GLY B CA 1
ATOM 1557 C C . GLY B 1 46 ? 23.981 10.027 53.900 1.00 12.29 46 GLY B C 1
ATOM 1558 O O . GLY B 1 46 ? 23.194 10.885 54.247 1.00 13.95 46 GLY B O 1
ATOM 1562 N N . GLN B 1 47 ? 24.905 9.546 54.717 1.00 12.39 47 GLN B N 1
ATOM 1563 C CA . GLN B 1 47 ? 25.000 9.917 56.130 1.00 13.73 47 GLN B CA 1
ATOM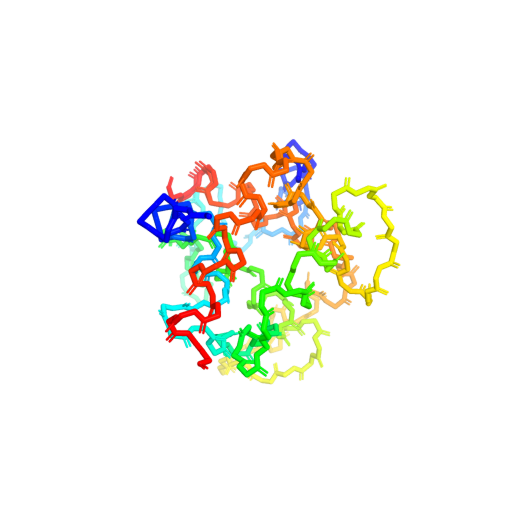 1564 C C . GLN B 1 47 ? 26.218 9.208 56.695 1.00 14.56 47 GLN B C 1
ATOM 1565 O O . GLN B 1 47 ? 26.347 8.012 56.523 1.00 13.92 47 GLN B O 1
ATOM 1577 N N . ALA B 1 48 ? 27.094 9.929 57.429 1.00 16.11 48 ALA B N 1
ATOM 1578 C CA . ALA B 1 48 ? 28.191 9.283 58.147 1.00 16.51 48 ALA B CA 1
ATOM 1579 C C . ALA B 1 48 ? 28.983 8.403 57.197 1.00 13.90 48 ALA B C 1
ATOM 1580 O O . ALA B 1 48 ? 29.499 8.913 56.183 1.00 14.82 48 ALA B O 1
ATOM 1587 N N . ILE B 1 49 ? 29.106 7.113 57.498 1.00 14.01 49 ILE B N 1
ATOM 1588 C CA . ILE B 1 49 ? 29.919 6.172 56.743 1.00 13.68 49 ILE B CA 1
ATOM 1589 C C . ILE B 1 49 ? 29.285 5.901 55.375 1.00 11.66 49 ILE B C 1
ATOM 1590 O O . ILE B 1 49 ? 29.952 5.300 54.559 1.00 14.14 49 ILE B O 1
ATOM 1606 N N . PHE B 1 50 ? 28.019 6.281 55.135 1.00 11.72 50 PHE B N 1
ATOM 1607 C CA . PHE B 1 50 ? 27.375 6.028 53.874 1.00 10.27 50 PHE B CA 1
ATOM 1608 C C . PHE B 1 50 ? 27.578 7.213 52.946 1.00 9.37 50 PHE B C 1
ATOM 1609 O O . PHE B 1 50 ? 27.044 8.285 53.198 1.00 10.30 50 PHE B O 1
ATOM 1626 N N . PRO B 1 51 ? 28.307 7.033 51.844 1.00 8.07 51 PRO B N 1
ATOM 1627 C CA . PRO B 1 51 ? 28.557 8.146 50.947 1.00 8.15 51 PRO B CA 1
ATOM 1628 C C . PRO B 1 51 ? 27.304 8.572 50.206 1.00 8.11 51 PRO B C 1
ATOM 1629 O O . PRO B 1 51 ? 26.358 7.817 50.034 1.00 9.12 51 PRO B O 1
ATOM 1640 N N . ALA B 1 52 ? 27.348 9.795 49.704 1.00 9.03 52 ALA B N 1
ATOM 1641 C CA . ALA B 1 52 ? 26.319 10.297 48.828 1.00 9.36 52 ALA B CA 1
ATOM 1642 C C . ALA B 1 52 ? 26.414 9.622 47.484 1.00 9.71 52 ALA B C 1
ATOM 1643 O O . ALA B 1 52 ? 27.497 9.297 46.981 1.00 12.22 52 ALA B O 1
ATOM 1650 N N . VAL B 1 53 ? 25.266 9.426 46.851 1.00 10.53 53 VAL B N 1
ATOM 1651 C CA . VAL B 1 53 ? 25.186 9.053 45.452 1.00 10.91 53 VAL B CA 1
ATOM 1652 C C . VAL B 1 53 ? 24.658 10.216 44.601 1.00 11.35 53 VAL B C 1
ATOM 1653 O O . VAL B 1 53 ? 24.509 10.025 43.444 1.00 16.76 53 VAL B O 1
ATOM 1666 N N . THR B 1 54 ? 24.583 11.416 45.152 1.00 13.45 54 THR B N 1
ATOM 1667 C CA . THR B 1 54 ? 24.282 12.618 44.408 1.00 13.22 54 THR B CA 1
ATOM 1668 C C . THR B 1 54 ? 25.473 13.065 43.571 1.00 12.69 54 THR B C 1
ATOM 1669 O O . THR B 1 54 ? 26.626 12.808 43.867 1.00 15.48 54 THR B O 1
ATOM 1680 N N . GLY B 1 55 ? 25.139 13.769 42.494 1.00 13.42 55 GLY B N 1
ATOM 1681 C CA . GLY B 1 55 ? 26.139 14.440 41.686 1.00 17.11 55 GLY B CA 1
ATOM 1682 C C . GLY B 1 55 ? 26.919 13.483 40.808 1.00 16.39 55 GLY B C 1
ATOM 1683 O O . GLY B 1 55 ? 27.998 13.835 40.346 1.00 20.62 55 GLY B O 1
ATOM 1687 N N . GLN B 1 56 ? 26.352 12.309 40.567 1.00 16.76 56 GLN B N 1
ATOM 1688 C CA . GLN B 1 56 ? 27.039 11.305 39.787 1.00 20.65 56 GLN B CA 1
ATOM 1689 C C . GLN B 1 56 ? 26.131 10.832 38.675 1.00 18.09 56 GLN B C 1
ATOM 1690 O O . GLN B 1 56 ? 24.922 10.689 38.853 1.00 16.97 56 GLN B O 1
ATOM 1704 N N . ASP B 1 57 ? 26.752 10.569 37.534 1.00 17.89 57 ASP B N 1
ATOM 1705 C CA . ASP B 1 57 ? 25.988 10.189 36.374 1.00 17.04 57 ASP B CA 1
ATOM 1706 C C . ASP B 1 57 ? 25.840 8.671 36.325 1.00 13.27 57 ASP B C 1
ATOM 1707 O O . ASP B 1 57 ? 26.351 7.880 37.128 1.00 14.40 57 ASP B O 1
ATOM 1716 N N . ALA B 1 58 ? 25.042 8.255 35.349 1.00 13.53 58 ALA B N 1
ATOM 1717 C CA . ALA B 1 58 ? 24.698 6.862 35.213 1.00 12.26 58 ALA B CA 1
ATOM 1718 C C . ALA B 1 58 ? 25.932 5.994 34.969 1.00 12.49 58 ALA B C 1
ATOM 1719 O O . ALA B 1 58 ? 26.011 4.872 35.468 1.00 11.71 58 ALA B O 1
ATOM 1726 N N . ALA B 1 59 ? 26.893 6.496 34.154 1.00 12.02 59 ALA B N 1
ATOM 1727 C CA . ALA B 1 59 ? 28.087 5.715 33.885 1.00 11.94 59 ALA B CA 1
ATOM 1728 C C . ALA B 1 59 ? 28.827 5.399 35.181 1.00 12.11 59 ALA B C 1
ATOM 1729 O O . ALA B 1 59 ? 29.293 4.273 35.366 1.00 12.04 59 ALA B O 1
ATOM 1736 N N . TYR B 1 60 ? 28.983 6.414 36.048 1.00 12.09 60 TYR B N 1
ATOM 1737 C CA . TYR B 1 60 ? 29.719 6.231 37.280 1.00 12.69 60 TYR B CA 1
ATOM 1738 C C . TYR B 1 60 ? 29.029 5.177 38.152 1.00 11.55 60 TYR B C 1
ATOM 1739 O O . TYR B 1 60 ? 29.686 4.308 38.713 1.00 12.51 60 TYR B O 1
ATOM 1757 N N . VAL B 1 61 ? 27.708 5.307 38.309 1.00 10.56 61 VAL B N 1
ATOM 1758 C CA . VAL B 1 61 ? 26.998 4.380 39.161 1.00 10.69 61 VAL B CA 1
ATOM 1759 C C . VAL B 1 61 ? 27.088 2.967 38.594 1.00 10.28 61 VAL B C 1
ATOM 1760 O O . VAL B 1 61 ? 27.264 2.004 39.328 1.00 10.30 61 VAL B O 1
ATOM 1773 N N . THR B 1 62 ? 26.970 2.855 37.267 1.00 9.65 62 THR B N 1
ATOM 1774 C CA . THR B 1 62 ? 27.053 1.564 36.614 1.00 10.18 62 THR B CA 1
ATOM 1775 C C . THR B 1 62 ? 28.397 0.888 36.886 1.00 10.48 62 THR B C 1
ATOM 1776 O O . THR B 1 62 ? 28.466 -0.280 37.260 1.00 11.17 62 THR B O 1
ATOM 1787 N N . GLU B 1 63 ? 29.478 1.666 36.704 1.00 10.71 63 GLU B N 1
ATOM 1788 C CA . GLU B 1 63 ? 30.811 1.147 36.923 1.00 12.02 63 GLU B CA 1
ATOM 1789 C C . GLU B 1 63 ? 30.983 0.676 38.368 1.00 10.88 63 GLU B C 1
ATOM 1790 O O . GLU B 1 63 ? 31.506 -0.402 38.616 1.00 12.16 63 GLU B O 1
ATOM 1802 N N . LYS B 1 64 ? 30.565 1.513 39.314 1.00 10.77 64 LYS B N 1
ATOM 1803 C CA . LYS B 1 64 ? 30.751 1.174 40.730 1.00 11.46 64 LYS B CA 1
ATOM 1804 C C . LYS B 1 64 ? 29.945 -0.066 41.098 1.00 9.79 64 LYS B C 1
ATOM 1805 O O . LYS B 1 64 ? 30.486 -0.984 41.730 1.00 10.82 64 LYS B O 1
ATOM 1824 N N . LEU B 1 65 ? 28.694 -0.146 40.635 1.00 9.65 65 LEU B N 1
ATOM 1825 C CA . LEU B 1 65 ? 27.902 -1.334 40.958 1.00 9.92 65 LEU B CA 1
ATOM 1826 C C . LEU B 1 65 ? 28.507 -2.590 40.333 1.00 10.76 65 LEU B C 1
ATOM 1827 O O . LEU B 1 65 ? 28.520 -3.637 40.979 1.00 11.16 65 LEU B O 1
ATOM 1843 N N . GLU B 1 66 ? 29.009 -2.497 39.087 1.00 10.43 66 GLU B N 1
ATOM 1844 C CA . GLU B 1 66 ? 29.700 -3.640 38.515 1.00 11.42 66 GLU B CA 1
ATOM 1845 C C . GLU B 1 66 ? 30.923 -4.052 39.334 1.00 11.35 66 GLU B C 1
ATOM 1846 O O . GLU B 1 66 ? 31.168 -5.244 39.513 1.00 12.08 66 GLU B O 1
ATOM 1858 N N . GLN B 1 67 ? 31.707 -3.084 39.805 1.00 11.19 67 GLN B N 1
ATOM 1859 C CA . GLN B 1 67 ? 32.886 -3.395 40.603 1.00 11.78 67 GLN B CA 1
ATOM 1860 C C . GLN B 1 67 ? 32.484 -4.087 41.904 1.00 11.18 67 GLN B C 1
ATOM 1861 O O . GLN B 1 67 ? 33.062 -5.098 42.294 1.00 12.44 67 GLN B O 1
ATOM 1875 N N . TYR B 1 68 ? 31.492 -3.526 42.594 1.00 10.32 68 TYR B N 1
ATOM 1876 C CA . TYR B 1 68 ? 31.056 -4.138 43.844 1.00 9.54 68 TYR B CA 1
ATOM 1877 C C . TYR B 1 68 ? 30.546 -5.558 43.609 1.00 9.86 68 TYR B C 1
ATOM 1878 O O . TYR B 1 68 ? 30.888 -6.480 44.347 1.00 11.14 68 TYR B O 1
ATOM 1896 N N . ARG B 1 69 ? 29.743 -5.726 42.550 1.00 10.39 69 ARG B N 1
ATOM 1897 C CA . ARG B 1 69 ? 29.142 -7.016 42.252 1.00 10.70 69 ARG B CA 1
ATOM 1898 C C . ARG B 1 69 ? 30.200 -8.065 41.959 1.00 12.06 69 ARG B C 1
ATOM 1899 O O . ARG B 1 69 ? 30.019 -9.243 42.296 1.00 13.33 69 ARG B O 1
ATOM 1920 N N . ALA B 1 70 ? 31.290 -7.627 41.290 1.00 11.93 70 ALA B N 1
ATOM 1921 C CA . ALA B 1 70 ? 32.363 -8.537 40.895 1.00 14.17 70 ALA B CA 1
ATOM 1922 C C . ALA B 1 70 ? 33.247 -8.927 42.068 1.00 14.87 70 ALA B C 1
ATOM 1923 O O . ALA B 1 70 ? 34.174 -9.716 41.870 1.00 19.73 70 ALA B O 1
ATOM 1930 N N . GLY B 1 71 ? 33.045 -8.317 43.248 1.00 15.16 71 GLY B N 1
ATOM 1931 C CA . GLY B 1 71 ? 33.864 -8.649 44.388 1.00 16.97 71 GLY B CA 1
ATOM 1932 C C . GLY B 1 71 ? 35.175 -7.881 44.454 1.00 17.03 71 GLY B C 1
ATOM 1933 O O . GLY B 1 71 ? 36.062 -8.282 45.194 1.00 20.29 71 GLY B O 1
ATOM 1937 N N . GLU B 1 72 ? 35.317 -6.806 43.675 1.00 17.17 72 GLU B N 1
ATOM 1938 C CA . GLU B 1 72 ? 36.521 -6.002 43.714 1.00 17.62 72 GLU B CA 1
ATOM 1939 C C . GLU B 1 72 ? 36.477 -5.116 44.946 1.00 15.67 72 GLU B C 1
ATOM 1940 O O . GLU B 1 72 ? 35.429 -4.582 45.291 1.00 16.11 72 GLU B O 1
ATOM 1952 N N . GLN B 1 73 ? 37.644 -4.892 45.567 1.00 15.51 73 GLN B N 1
ATOM 1953 C CA . GLN B 1 73 ? 37.756 -3.911 46.631 1.00 15.20 73 GLN B CA 1
ATOM 1954 C C . GLN B 1 73 ? 37.652 -2.522 46.032 1.00 15.14 73 GLN B C 1
ATOM 1955 O O . GLN B 1 73 ? 38.344 -2.227 45.052 1.00 19.83 73 GLN B O 1
ATOM 1975 N N . VAL B 1 74 ? 36.724 -1.731 46.562 1.00 12.50 74 VAL B N 1
ATOM 1976 C CA . VAL B 1 74 ? 36.633 -0.326 46.227 1.00 12.84 74 VAL B CA 1
ATOM 1977 C C . VAL B 1 74 ? 37.247 0.427 47.388 1.00 12.83 74 VAL B C 1
ATOM 1978 O O . VAL B 1 74 ? 38.479 0.514 47.481 1.00 15.40 74 VAL B O 1
ATOM 1991 N N . GLY B 1 75 ? 36.423 0.931 48.306 1.00 10.31 75 GLY B N 1
ATOM 1992 C CA . GLY B 1 75 ? 36.962 1.616 49.454 1.00 10.34 75 GLY B CA 1
ATOM 1993 C C . GLY B 1 75 ? 37.123 0.686 50.644 1.00 10.09 75 GLY B C 1
ATOM 1994 O O . GLY B 1 75 ? 36.954 -0.545 50.597 1.00 11.18 75 GLY B O 1
ATOM 1998 N N . GLN B 1 76 ? 37.459 1.307 51.757 1.00 9.89 76 GLN B N 1
ATOM 1999 C CA . GLN B 1 76 ? 37.792 0.581 52.972 1.00 12.21 76 GLN B CA 1
ATOM 2000 C C . GLN B 1 76 ? 36.574 -0.048 53.638 1.00 12.04 76 GLN B C 1
ATOM 2001 O O . GLN B 1 76 ? 36.738 -0.858 54.537 1.00 16.29 76 GLN B O 1
ATOM 2018 N N . HIS B 1 77 ? 35.367 0.277 53.194 1.00 9.42 77 HIS B N 1
ATOM 2019 C CA . HIS B 1 77 ? 34.138 -0.307 53.707 1.00 9.94 77 HIS B CA 1
ATOM 2020 C C . HIS B 1 77 ? 33.385 -1.070 52.647 1.00 9.27 77 HIS B C 1
ATOM 2021 O O . HIS B 1 77 ? 32.168 -1.206 52.730 1.00 9.63 77 HIS B O 1
ATOM 2036 N N . THR B 1 78 ? 34.151 -1.660 51.707 1.00 9.34 78 THR B N 1
ATOM 2037 C CA . THR B 1 78 ? 33.528 -2.448 50.654 1.00 8.35 78 THR B CA 1
ATOM 2038 C C . THR B 1 78 ? 32.569 -3.497 51.224 1.00 8.21 78 THR B C 1
ATOM 2039 O O . THR B 1 78 ? 31.530 -3.749 50.601 1.00 9.02 78 THR B O 1
ATOM 2050 N N . ALA B 1 79 ? 32.937 -4.165 52.333 1.00 8.81 79 ALA B N 1
ATOM 2051 C CA . ALA B 1 79 ? 32.075 -5.228 52.841 1.00 9.01 79 ALA B CA 1
ATOM 2052 C C . ALA B 1 79 ? 30.693 -4.753 53.288 1.00 8.76 79 ALA B C 1
ATOM 2053 O O . ALA B 1 79 ? 29.786 -5.587 53.426 1.00 11.15 79 ALA B O 1
ATOM 2060 N N . LEU B 1 80 ? 30.514 -3.467 53.559 1.00 8.27 80 LEU B N 1
ATOM 2061 C CA . LEU B 1 80 ? 29.177 -2.961 53.865 1.00 8.14 80 LEU B CA 1
ATOM 2062 C C . LEU B 1 80 ? 28.296 -2.828 52.628 1.00 7.98 80 LEU B C 1
ATOM 2063 O O . LEU B 1 80 ? 27.071 -2.859 52.743 1.00 9.58 80 LEU B O 1
ATOM 2079 N N . MET B 1 81 ? 28.906 -2.608 51.477 1.00 7.15 81 MET B N 1
ATOM 2080 C CA . MET B 1 81 ? 28.202 -2.302 50.237 1.00 7.30 81 MET B CA 1
ATOM 2081 C C . MET B 1 81 ? 28.105 -3.498 49.295 1.00 8.19 81 MET B C 1
ATOM 2082 O O . MET B 1 81 ? 27.057 -3.708 48.677 1.00 8.74 81 MET B O 1
ATOM 2096 N N . ALA B 1 82 ? 29.198 -4.263 49.168 1.00 8.58 82 ALA B N 1
ATOM 2097 C CA . ALA B 1 82 ? 29.223 -5.350 48.189 1.00 9.48 82 ALA B CA 1
ATOM 2098 C C . ALA B 1 82 ? 28.019 -6.285 48.298 1.00 9.52 82 ALA B C 1
ATOM 2099 O O . ALA B 1 82 ? 27.501 -6.709 47.265 1.00 10.59 82 ALA B O 1
ATOM 2106 N N . PRO B 1 83 ? 27.533 -6.670 49.505 1.00 10.38 83 PRO B N 1
ATOM 2107 C CA . PRO B 1 83 ? 26.398 -7.590 49.560 1.00 11.95 83 PRO B CA 1
ATOM 2108 C C . PRO B 1 83 ? 25.177 -7.068 48.821 1.00 10.16 83 PRO B C 1
ATOM 2109 O O . PRO B 1 83 ? 24.351 -7.844 48.374 1.00 13.07 83 PRO B O 1
ATOM 2120 N N . HIS B 1 84 ? 25.015 -5.746 48.760 1.00 9.25 84 HIS B N 1
ATOM 2121 C CA . HIS B 1 84 ? 23.887 -5.100 48.130 1.00 9.45 84 HIS B CA 1
ATOM 2122 C C . HIS B 1 84 ? 24.000 -4.995 46.624 1.00 9.45 84 HIS B C 1
ATOM 2123 O O . HIS B 1 84 ? 23.026 -4.636 45.968 1.00 11.00 84 HIS B O 1
ATOM 2138 N N . ALA B 1 85 ? 25.181 -5.313 46.073 1.00 9.59 85 ALA B N 1
ATOM 2139 C CA . ALA B 1 85 ? 25.371 -5.354 44.635 1.00 9.88 85 ALA B CA 1
ATOM 2140 C C . ALA B 1 85 ? 25.471 -6.781 44.095 1.00 10.80 85 ALA B C 1
ATOM 2141 O O . ALA B 1 85 ? 25.276 -6.990 42.908 1.00 11.11 85 ALA B O 1
ATOM 2148 N N . ARG B 1 86 ? 25.754 -7.744 44.954 1.00 12.87 86 ARG B N 1
ATOM 2149 C CA . ARG B 1 86 ? 26.106 -9.091 44.520 1.00 14.04 86 ARG B CA 1
ATOM 2150 C C . ARG B 1 86 ? 25.028 -9.726 43.655 1.00 13.74 86 ARG B C 1
ATOM 2151 O O . ARG B 1 86 ? 25.381 -10.440 42.728 1.00 17.01 86 ARG B O 1
ATOM 2172 N N . THR B 1 87 ? 23.753 -9.523 43.971 1.00 14.00 87 THR B N 1
ATOM 2173 C CA . THR B 1 87 ? 22.692 -10.201 43.225 1.00 17.47 87 THR B CA 1
ATOM 2174 C C . THR B 1 87 ? 21.974 -9.265 42.248 1.00 14.93 87 THR B C 1
ATOM 2175 O O . THR B 1 87 ? 20.928 -9.642 41.715 1.00 18.39 87 THR B O 1
ATOM 2186 N N . LEU B 1 88 ? 22.531 -8.083 41.960 1.00 11.22 88 LEU B N 1
ATOM 2187 C CA . LEU B 1 88 ? 21.916 -7.222 40.973 1.00 10.26 88 LEU B CA 1
ATOM 2188 C C . LEU B 1 88 ? 22.152 -7.753 39.574 1.00 10.18 88 LEU B C 1
ATOM 2189 O O . LEU B 1 88 ? 23.265 -8.140 39.223 1.00 12.03 88 LEU B O 1
ATOM 2205 N N . SER B 1 89 ? 21.094 -7.779 38.753 1.00 10.14 89 SER B N 1
ATOM 2206 C CA . SER B 1 89 ? 21.258 -8.029 37.324 1.00 10.64 89 SER B CA 1
ATOM 2207 C C . SER B 1 89 ? 21.779 -6.781 36.614 1.00 10.74 89 SER B C 1
ATOM 2208 O O . SER B 1 89 ? 21.732 -5.689 37.160 1.00 10.44 89 SER B O 1
ATOM 2216 N N . ASP B 1 90 ? 22.182 -6.942 35.339 1.00 11.39 90 ASP B N 1
ATOM 2217 C CA . ASP B 1 90 ? 22.557 -5.759 34.569 1.00 11.67 90 ASP B CA 1
ATOM 2218 C C . ASP B 1 90 ? 21.377 -4.808 34.411 1.00 10.63 90 ASP B C 1
ATOM 2219 O O . ASP B 1 90 ? 21.559 -3.604 34.426 1.00 12.00 90 ASP B O 1
ATOM 2228 N N . GLU B 1 91 ? 20.176 -5.372 34.192 1.00 11.88 91 GLU B N 1
ATOM 2229 C CA . GLU B 1 91 ? 19.016 -4.504 34.118 1.00 11.00 91 GLU B CA 1
ATOM 2230 C C . GLU B 1 91 ? 18.790 -3.729 35.421 1.00 10.54 91 GLU B C 1
ATOM 2231 O O . GLU B 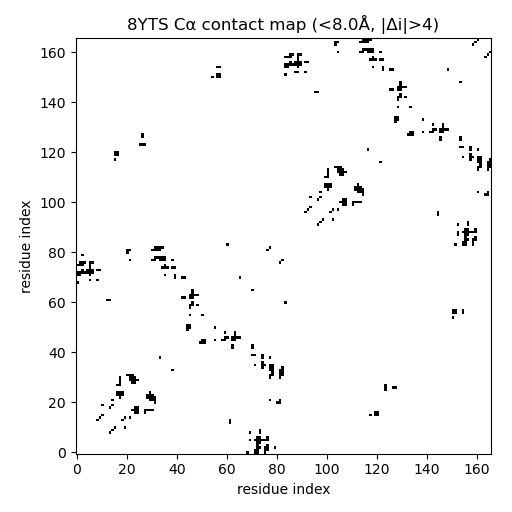1 91 ? 18.503 -2.541 35.388 1.00 11.12 91 GLU B O 1
ATOM 2243 N N . ASP B 1 92 ? 18.966 -4.387 36.572 1.00 10.02 92 ASP B N 1
ATOM 2244 C CA . ASP B 1 92 ? 18.882 -3.672 37.841 1.00 9.86 92 ASP B CA 1
ATOM 2245 C C . ASP B 1 92 ? 19.907 -2.547 37.908 1.00 9.40 92 ASP B C 1
ATOM 2246 O O . ASP B 1 92 ? 19.581 -1.443 38.347 1.00 9.87 92 ASP B O 1
ATOM 2255 N N . ILE B 1 93 ? 21.153 -2.839 37.527 1.00 9.37 93 ILE B N 1
ATOM 2256 C CA . ILE B 1 93 ? 22.179 -1.807 37.547 1.00 9.20 93 ILE B CA 1
ATOM 2257 C C . ILE B 1 93 ? 21.800 -0.638 36.635 1.00 10.06 93 ILE B C 1
ATOM 2258 O O . ILE B 1 93 ? 21.918 0.508 37.028 1.00 10.49 93 ILE B O 1
ATOM 2274 N N . ALA B 1 94 ? 21.360 -0.938 35.405 1.00 10.91 94 ALA B N 1
ATOM 2275 C CA . ALA B 1 94 ? 20.977 0.133 34.488 1.00 11.42 94 ALA B CA 1
ATOM 2276 C C . ALA B 1 94 ? 19.827 0.961 35.055 1.00 10.15 94 ALA B C 1
ATOM 2277 O O . ALA B 1 94 ? 19.808 2.186 34.939 1.00 11.30 94 ALA B O 1
ATOM 2284 N N . ASN B 1 95 ? 18.838 0.272 35.633 1.00 9.82 95 ASN B N 1
ATOM 2285 C CA . ASN B 1 95 ? 17.676 0.956 36.172 1.00 9.80 95 ASN B CA 1
ATOM 2286 C C . ASN B 1 95 ? 18.076 1.852 37.334 1.00 9.07 95 ASN B C 1
ATOM 2287 O O . ASN B 1 95 ? 17.618 2.981 37.433 1.00 9.99 95 ASN B O 1
ATOM 2298 N N . LEU B 1 96 ? 18.836 1.294 38.259 1.00 8.93 96 LEU B N 1
ATOM 2299 C CA . LEU B 1 96 ? 19.327 2.057 39.405 1.00 8.72 96 LEU B CA 1
ATOM 2300 C C . LEU B 1 96 ? 20.151 3.267 38.980 1.00 9.09 96 LEU B C 1
ATOM 2301 O O . LEU B 1 96 ? 19.985 4.366 39.502 1.00 9.81 96 LEU B O 1
ATOM 2317 N N . ALA B 1 97 ? 21.051 3.060 38.009 1.00 9.48 97 ALA B N 1
ATOM 2318 C CA . ALA B 1 97 ? 21.924 4.127 37.540 1.00 10.24 97 ALA B CA 1
ATOM 2319 C C . ALA B 1 97 ? 21.095 5.234 36.879 1.00 10.48 97 ALA B C 1
ATOM 2320 O O . ALA B 1 97 ? 21.385 6.410 37.044 1.00 11.40 97 ALA B O 1
ATOM 2327 N N . ALA B 1 98 ? 20.078 4.862 36.118 1.00 12.18 98 ALA B N 1
ATOM 2328 C CA . ALA B 1 98 ? 19.201 5.821 35.464 1.00 13.28 98 ALA B CA 1
ATOM 2329 C C . ALA B 1 98 ? 18.413 6.613 36.491 1.00 12.84 98 ALA B C 1
ATOM 2330 O O . ALA B 1 98 ? 18.256 7.832 36.351 1.00 13.29 98 ALA B O 1
ATOM 2337 N N . TYR B 1 99 ? 17.879 5.937 37.495 1.00 11.25 99 TYR B N 1
ATOM 2338 C CA . TYR B 1 99 ? 17.121 6.603 38.534 1.00 11.11 99 TYR B CA 1
ATOM 2339 C C . TYR B 1 99 ? 18.038 7.582 39.270 1.00 10.19 99 TYR B C 1
ATOM 2340 O O . TYR B 1 99 ? 17.657 8.721 39.508 1.00 11.68 99 TYR B O 1
ATOM 2358 N N . ILE B 1 100 ? 19.198 7.110 39.735 1.00 9.60 100 ILE B N 1
ATOM 2359 C CA . ILE B 1 100 ? 20.109 7.986 40.481 1.00 9.31 100 ILE B CA 1
ATOM 2360 C C . ILE B 1 100 ? 20.517 9.209 39.668 1.00 11.28 100 ILE B C 1
ATOM 2361 O O . ILE B 1 100 ? 20.501 10.331 40.173 1.00 12.56 100 ILE B O 1
ATOM 2377 N N . ASP B 1 101 ? 20.847 8.991 38.403 1.00 10.82 101 ASP B N 1
ATOM 2378 C CA . ASP B 1 101 ? 21.260 10.128 37.593 1.00 12.74 101 ASP B CA 1
ATOM 2379 C C A ASP B 1 101 ? 20.096 11.175 37.591 0.50 11.77 101 ASP B C 1
ATOM 2380 C C B ASP B 1 101 ? 20.143 11.029 37.139 0.50 14.24 101 ASP B C 1
ATOM 2381 O O A ASP B 1 101 ? 20.322 12.371 37.801 0.50 11.45 101 ASP B O 1
ATOM 2382 O O B ASP B 1 101 ? 20.341 12.237 37.067 0.50 16.11 101 ASP B O 1
ATOM 2392 N N A ALA B 1 102 ? 18.823 10.767 37.461 0.50 9.28 102 ALA B N 1
ATOM 2393 N N B ALA B 1 102 ? 19.054 10.408 36.689 0.50 10.07 102 ALA B N 1
ATOM 2394 C CA A ALA B 1 102 ? 17.727 11.720 37.322 0.50 9.56 102 ALA B CA 1
ATOM 2395 C CA B ALA B 1 102 ? 17.914 11.213 36.304 0.50 10.15 102 ALA B CA 1
ATOM 2396 C C A ALA B 1 102 ? 17.353 12.406 38.647 0.50 10.41 102 ALA B C 1
ATOM 2397 C C B ALA B 1 102 ? 17.390 11.988 37.508 0.50 11.02 102 ALA B C 1
ATOM 2398 O O A ALA B 1 102 ? 16.992 13.586 38.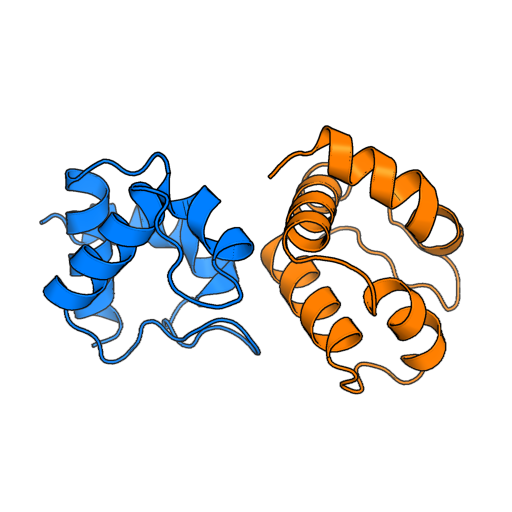668 0.50 11.21 102 ALA B O 1
ATOM 2399 O O B ALA B 1 102 ? 17.033 13.160 37.368 0.50 14.13 102 ALA B O 1
ATOM 2412 N N A GLU B 1 103 ? 17.333 11.642 39.745 0.50 10.46 103 GLU B N 1
ATOM 2413 N N B GLU B 1 103 ? 17.315 11.339 38.683 0.50 10.67 103 GLU B N 1
ATOM 2414 C CA A GLU B 1 103 ? 16.820 12.131 41.020 0.50 9.70 103 GLU B CA 1
ATOM 2415 C CA B GLU B 1 103 ? 16.589 11.959 39.779 0.50 11.30 103 GLU B CA 1
ATOM 2416 C C A GLU B 1 103 ? 17.896 12.888 41.820 0.50 9.46 103 GLU B C 1
ATOM 2417 C C B GLU B 1 103 ? 17.479 12.627 40.835 0.50 12.29 103 GLU B C 1
ATOM 2418 O O A GLU B 1 103 ? 17.566 13.828 42.550 0.50 10.50 103 GLU B O 1
ATOM 2419 O O B GLU B 1 103 ? 16.933 13.417 41.600 0.50 17.08 103 GLU B O 1
ATOM 2442 N N A PHE B 1 104 ? 19.163 12.465 41.681 0.50 9.39 104 PHE B N 1
ATOM 2443 N N B PHE B 1 104 ? 18.795 12.319 40.936 0.50 12.75 104 PHE B N 1
ATOM 2444 C CA A PHE B 1 104 ? 20.228 12.969 42.529 0.50 10.48 104 PHE B CA 1
ATOM 2445 C CA B PHE B 1 104 ? 19.638 12.856 42.024 0.50 13.80 104 PHE B CA 1
ATOM 2446 C C A PHE B 1 104 ? 21.271 13.685 41.678 0.50 12.98 104 PHE B C 1
ATOM 2447 C C B PHE B 1 104 ? 20.894 13.665 41.633 0.50 18.31 104 PHE B C 1
ATOM 2448 O O A PHE B 1 104 ? 22.247 14.145 42.278 0.50 11.17 104 PHE B O 1
ATOM 2449 O O B PHE B 1 104 ? 21.737 14.030 42.452 0.50 19.36 104 PHE B O 1
ATOM 2482 N N . ASN B 1 105 ? 21.039 13.875 40.348 1.00 18.92 105 ASN B N 1
ATOM 2483 C CA . ASN B 1 105 ? 21.978 14.686 39.592 1.00 20.64 105 ASN B CA 1
ATOM 2484 C C . ASN B 1 105 ? 21.153 15.506 38.594 1.00 29.52 105 ASN B C 1
ATOM 2485 O O . ASN B 1 105 ? 19.847 15.614 38.645 1.00 32.27 105 ASN B O 1
#

Organism: NCBI:txid713585

Secondary structure (DSSP, 8-state):
--HHHHHHHHHHHTHHHH-TTSS-TTTSPP-TT--HHHHHHHHHHHHTT---STTHHHHGGGTTT--HHHHHHHHHHHHHHH-/--HHHHHHHHHHHTHHHH-TTS--BTTB---TT--HHHHHHHHHHHHTT---STTHHHHGGGTTT--HHHHHHHHHHHHHHH-